Protein 8A06 (pdb70)

Nearest PDB structures (foldseek):
  8a06-assembly1_E  TM=1.007E+00  e=2.668E-28  Flavobacterium phage FLiP
  5ehd-assembly2_F  TM=4.203E-01  e=7.083E-03  Homo sapiens
  6mkb-assembly2_D  TM=3.384E-01  e=1.538E-01  Mus musculus
  5mu8-assembly24_w  TM=3.610E-01  e=6.079E-01  Homo sapiens
  6x82-assembly1_A  TM=3.633E-01  e=8.932E-01  Homo sapiens

Foldseek 3Di:
DPDAPDDAPDPPDDVQDVRVVSNCCVVPVPPQPWHDKDWDKDKAKDDPPGDQKDPDAQKKWWFKKKKWKFFPPDDWDQDKWKKKFWACPVCRVVVDTHIDIDIDGDDPPCRDTDMDIDTGIGGMIGGPDDIPGMMIMMMGGGMMIHD

Structure (mmCIF, N/CA/C/O backbone):
data_8A06
#
_entry.id   8A06
#
_cell.length_a   1.00
_cell.length_b   1.00
_cell.length_c   1.00
_cell.angle_alpha   90.00
_cell.angle_beta   90.00
_cell.angle_gamma   90.00
#
_symmetry.space_group_name_H-M   'P 1'
#
loop_
_atom_site.group_PDB
_atom_site.id
_atom_site.type_symbol
_atom_site.label_atom_id
_atom_site.label_alt_id
_atom_site.label_comp_id
_atom_site.label_asym_id
_atom_site.label_entity_id
_atom_site.label_seq_id
_atom_site.pdbx_PDB_ins_code
_atom_site.Cartn_x
_atom_site.Cartn_y
_atom_site.Cartn_z
_atom_site.occupancy
_atom_site.B_iso_or_equiv
_atom_site.auth_seq_id
_atom_site.auth_comp_id
_atom_site.auth_asym_id
_atom_site.auth_atom_id
_atom_site.pdbx_PDB_model_num
ATOM 1 N N . ASP A 1 1 ? 151.178 124.206 95.663 1.00 39.28 -2 ASP E N 1
ATOM 2 C CA . ASP A 1 1 ? 151.365 123.814 97.054 1.00 39.28 -2 ASP E CA 1
ATOM 3 C C . ASP A 1 1 ? 152.262 122.588 97.160 1.00 39.28 -2 ASP E C 1
ATOM 4 O O . ASP A 1 1 ? 153.464 122.708 97.397 1.00 39.28 -2 ASP E O 1
ATOM 9 N N . PHE A 1 2 ? 151.662 121.409 96.989 1.00 37.63 -1 PHE E N 1
ATOM 10 C CA . PHE A 1 2 ? 152.383 120.135 97.027 1.00 37.63 -1 PHE E CA 1
ATOM 11 C C . PHE A 1 2 ? 153.163 119.971 98.327 1.00 37.63 -1 PHE E C 1
ATOM 12 O O . PHE A 1 2 ? 154.258 119.406 98.352 1.00 37.63 -1 PHE E O 1
ATOM 20 N N . SER A 1 3 ? 152.597 120.474 99.417 1.00 34.95 0 SER E N 1
ATOM 21 C CA . SER A 1 3 ? 153.166 120.281 100.739 1.00 34.95 0 SER E CA 1
ATOM 22 C C . SER A 1 3 ? 152.463 119.105 101.413 1.00 34.95 0 SER E C 1
ATOM 23 O O . SER A 1 3 ? 151.663 118.396 100.797 1.00 34.95 0 SER E O 1
ATOM 26 N N . THR A 1 4 ? 152.754 118.886 102.692 1.00 34.94 1 THR E N 1
ATOM 27 C CA . THR A 1 4 ? 152.074 117.847 103.446 1.00 34.94 1 THR E CA 1
ATOM 28 C C . THR A 1 4 ? 150.626 118.281 103.702 1.00 34.94 1 THR E C 1
ATOM 29 O O . THR A 1 4 ? 150.190 119.358 103.287 1.00 34.94 1 THR E O 1
ATOM 33 N N . ILE A 1 5 ? 149.866 117.425 104.380 1.00 34.59 2 ILE E N 1
ATOM 34 C CA . ILE A 1 5 ? 148.443 117.649 104.635 1.00 34.59 2 ILE E CA 1
ATOM 35 C C . ILE A 1 5 ? 148.194 119.005 105.293 1.00 34.59 2 ILE E C 1
ATOM 36 O O . ILE A 1 5 ? 147.266 119.713 104.875 1.00 34.59 2 ILE E O 1
ATOM 41 N N . PRO A 1 6 ? 148.960 119.422 106.308 1.00 34.99 3 PRO E N 1
ATOM 42 C CA . PRO A 1 6 ? 148.776 120.779 106.835 1.00 34.99 3 PRO E CA 1
ATOM 43 C C . PRO A 1 6 ? 149.046 121.835 105.772 1.00 34.99 3 PRO E C 1
ATOM 44 O O . PRO A 1 6 ? 149.907 121.675 104.906 1.00 34.99 3 PRO E O 1
ATOM 48 N N . ILE A 1 7 ? 148.289 122.927 105.849 1.00 36.26 4 ILE E N 1
ATOM 49 C CA . ILE A 1 7 ? 148.357 124.015 104.883 1.00 36.26 4 ILE E CA 1
ATOM 50 C C . ILE A 1 7 ? 148.769 125.283 105.618 1.00 36.26 4 ILE E C 1
ATOM 51 O O . ILE A 1 7 ? 148.164 125.640 106.635 1.00 36.26 4 ILE E O 1
ATOM 56 N N . ASP A 1 8 ? 149.791 125.958 105.103 1.00 37.21 5 ASP E N 1
ATOM 57 C CA . ASP A 1 8 ? 150.369 127.130 105.742 1.00 37.21 5 ASP E CA 1
ATOM 58 C C . ASP A 1 8 ? 150.051 128.392 104.948 1.00 37.21 5 ASP E C 1
ATOM 59 O O . ASP A 1 8 ? 149.492 128.346 103.850 1.00 37.21 5 ASP E O 1
ATOM 64 N N . TYR A 1 9 ? 150.419 129.530 105.538 1.00 37.91 6 TYR E N 1
ATOM 65 C CA . TYR A 1 9 ? 150.342 130.847 104.905 1.00 37.91 6 TYR E CA 1
ATOM 66 C C . TYR A 1 9 ? 148.926 131.216 104.479 1.00 37.91 6 TYR E C 1
ATOM 67 O O . TYR A 1 9 ? 148.740 132.086 103.623 1.00 37.91 6 TYR E O 1
ATOM 76 N N . VAL A 1 10 ? 147.914 130.573 105.063 1.00 37.73 7 VAL E N 1
ATOM 77 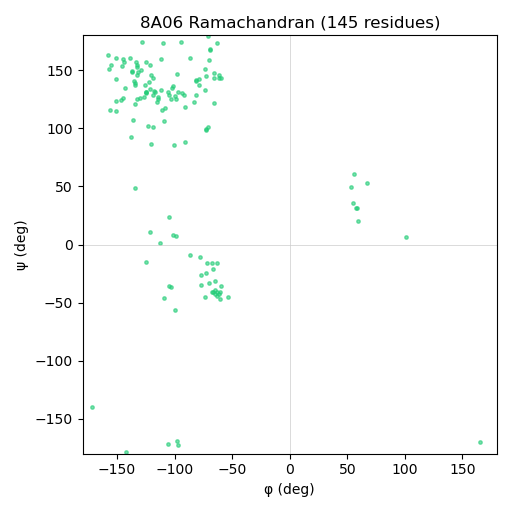C CA . VAL A 1 10 ? 146.540 130.892 104.701 1.00 37.73 7 VAL E CA 1
ATOM 78 C C . VAL A 1 10 ? 146.155 132.246 105.292 1.00 37.73 7 VAL E C 1
ATOM 79 O O . VAL A 1 10 ? 146.674 132.682 106.326 1.00 37.73 7 VAL E O 1
ATOM 83 N N . LYS A 1 11 ? 145.233 132.929 104.610 1.00 41.02 8 LYS E N 1
ATOM 84 C CA . LYS A 1 11 ? 144.760 134.229 105.065 1.00 41.02 8 LYS E CA 1
ATOM 85 C C . LYS A 1 11 ? 144.045 134.164 106.407 1.00 41.02 8 LYS E C 1
ATOM 86 O O . LYS A 1 11 ? 143.852 135.210 107.035 1.00 41.02 8 LYS E O 1
ATOM 92 N N . ALA A 1 12 ? 143.647 132.977 106.858 1.00 39.90 9 ALA E N 1
ATOM 93 C CA . ALA A 1 12 ? 142.994 132.819 108.154 1.00 39.90 9 ALA E CA 1
ATOM 94 C C . ALA A 1 12 ? 144.022 133.044 109.255 1.00 39.90 9 ALA E C 1
ATOM 95 O O . ALA A 1 12 ? 144.823 132.161 109.566 1.00 39.90 9 ALA E O 1
ATOM 97 N N . LYS A 1 13 ? 144.004 134.235 109.849 1.00 42.08 10 LYS E N 1
ATOM 98 C CA . LYS A 1 13 ? 144.920 134.614 110.923 1.00 42.08 10 LYS E CA 1
ATOM 99 C C . LYS A 1 13 ? 144.081 134.958 112.149 1.00 42.08 10 LYS E C 1
ATOM 100 O O . LYS A 1 13 ? 143.743 136.122 112.376 1.00 42.08 10 LYS E O 1
ATOM 106 N N . ASP A 1 14 ? 143.748 133.938 112.943 1.00 40.25 11 ASP E N 1
ATOM 107 C CA . ASP A 1 14 ? 142.971 134.118 114.159 1.00 40.25 11 ASP E CA 1
ATOM 108 C C . ASP A 1 14 ? 143.513 133.152 115.206 1.00 40.25 11 ASP E C 1
ATOM 109 O O . ASP A 1 14 ? 143.753 131.973 114.890 1.00 40.25 11 ASP E O 1
ATOM 114 N N . PRO A 1 15 ? 143.718 133.608 116.444 1.00 37.97 12 PRO E N 1
ATOM 115 C CA . PRO A 1 15 ? 144.360 132.739 117.445 1.00 37.97 12 PRO E CA 1
ATOM 116 C C . PRO A 1 15 ? 143.605 131.450 117.727 1.00 37.97 12 PRO E C 1
ATOM 117 O O . PRO A 1 15 ? 144.235 130.411 117.961 1.00 37.97 12 PRO E O 1
ATOM 121 N N . ASN A 1 16 ? 142.272 131.481 117.714 1.00 36.53 13 ASN E N 1
ATOM 122 C CA . ASN A 1 16 ? 141.509 130.300 118.105 1.00 36.53 13 ASN E CA 1
ATOM 123 C C . ASN A 1 16 ? 141.462 129.233 117.015 1.00 36.53 13 ASN E C 1
ATOM 124 O O . ASN A 1 16 ? 141.311 128.047 117.328 1.00 36.53 13 ASN E O 1
ATOM 129 N N . THR A 1 17 ? 141.592 129.619 115.748 1.00 36.16 14 THR E N 1
ATOM 130 C CA . THR A 1 17 ? 141.456 128.661 114.661 1.00 36.16 14 THR E CA 1
ATOM 131 C C . THR A 1 17 ? 142.633 127.689 114.633 1.00 36.16 14 THR E C 1
ATOM 132 O O . THR A 1 17 ? 143.715 127.958 115.162 1.00 36.16 14 THR E O 1
ATOM 136 N N . ILE A 1 18 ? 142.401 126.534 114.001 1.00 35.42 15 ILE E N 1
ATOM 137 C CA . ILE A 1 18 ? 143.464 125.557 113.800 1.00 35.42 15 ILE E CA 1
ATOM 138 C C . ILE A 1 18 ? 144.526 126.081 112.844 1.00 35.42 15 ILE E C 1
ATOM 139 O O . ILE A 1 18 ? 145.662 125.593 112.852 1.00 35.42 15 ILE E O 1
ATOM 144 N N . ASP A 1 19 ? 144.186 127.074 112.021 1.00 37.12 16 ASP E N 1
ATOM 145 C CA . ASP A 1 19 ? 145.164 127.644 111.102 1.00 37.12 16 A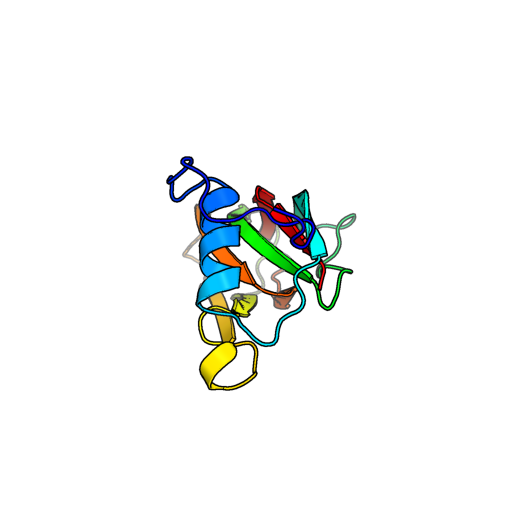SP E CA 1
ATOM 146 C C . ASP A 1 19 ? 146.331 128.267 111.857 1.00 37.12 16 ASP E C 1
ATOM 147 O O . ASP A 1 19 ? 147.494 128.101 111.467 1.00 37.12 16 ASP E O 1
ATOM 152 N N . PHE A 1 20 ? 146.040 128.988 112.942 1.00 34.77 17 PHE E N 1
ATOM 153 C CA . PHE A 1 20 ? 147.104 129.563 113.757 1.00 34.77 17 PHE E CA 1
ATOM 154 C C . PHE A 1 20 ? 147.973 128.473 114.367 1.00 34.77 17 PHE E C 1
ATOM 155 O O . PHE A 1 20 ? 149.202 128.601 114.412 1.00 34.77 17 PHE E O 1
ATOM 163 N N . CYS A 1 21 ? 147.353 127.389 114.834 1.00 33.49 18 CYS E N 1
ATOM 164 C CA . CYS A 1 21 ? 148.118 126.280 115.391 1.00 33.49 18 CYS E CA 1
ATOM 165 C C . CYS A 1 21 ? 149.056 125.681 114.351 1.00 33.49 18 CYS E C 1
ATOM 166 O O . CYS A 1 21 ? 150.237 125.439 114.627 1.00 33.49 18 CYS E O 1
ATOM 169 N N . LEU A 1 22 ? 148.544 125.431 113.146 1.00 33.94 19 LEU E N 1
ATOM 170 C CA . LEU A 1 22 ? 149.382 124.853 112.102 1.00 33.94 19 LEU E CA 1
ATOM 171 C C . LEU A 1 22 ? 150.526 125.788 111.737 1.00 33.94 19 LEU E C 1
ATOM 172 O O . LEU A 1 22 ? 151.676 125.350 111.604 1.00 33.94 19 LEU E O 1
ATOM 177 N N . SER A 1 23 ? 150.234 127.083 111.586 1.00 31.13 20 SER E N 1
ATOM 178 C CA . SER A 1 23 ? 151.282 128.036 111.242 1.00 31.13 20 SER E CA 1
ATOM 179 C C . SER A 1 23 ? 152.321 128.148 112.348 1.00 31.13 20 SER E C 1
ATOM 180 O O . SER A 1 23 ? 153.499 128.397 112.068 1.00 31.13 20 SER E O 1
ATOM 183 N N . TYR A 1 24 ? 151.911 127.970 113.605 1.00 31.27 21 TYR E N 1
ATOM 184 C CA . TYR A 1 24 ? 152.868 128.036 114.703 1.00 31.27 21 TYR E CA 1
ATOM 185 C C . TYR A 1 24 ? 153.758 126.799 114.739 1.00 31.27 21 TYR E C 1
ATOM 186 O O . TYR A 1 24 ? 154.977 126.907 114.916 1.00 31.27 21 TYR E O 1
ATOM 195 N N . LEU A 1 25 ? 153.168 125.609 114.590 1.00 30.49 22 LEU E N 1
ATOM 196 C CA . LEU A 1 25 ? 153.978 124.392 114.628 1.00 30.49 22 LEU E CA 1
ATOM 197 C C . LEU A 1 25 ? 154.9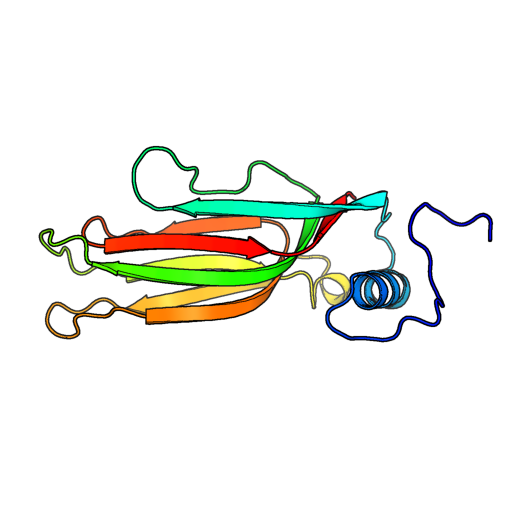28 124.297 113.440 1.00 30.49 22 LEU E C 1
ATOM 198 O O . LEU A 1 25 ? 156.082 123.883 113.603 1.00 30.49 22 LEU E O 1
ATOM 203 N N . GLU A 1 26 ? 154.479 124.666 112.237 1.00 32.01 23 GLU E N 1
ATOM 204 C CA . GLU A 1 26 ? 155.384 124.588 111.093 1.00 32.01 23 GLU E CA 1
ATOM 205 C C . GLU A 1 26 ? 156.526 125.594 111.171 1.00 32.01 23 GLU E C 1
ATOM 206 O O . GLU A 1 26 ? 157.513 125.441 110.443 1.00 32.01 23 GLU E O 1
ATOM 212 N N . LEU A 1 27 ? 156.425 126.609 112.026 1.00 27.61 24 LEU E N 1
ATOM 213 C CA . LEU A 1 27 ? 157.458 127.633 112.123 1.00 27.61 24 LEU E CA 1
ATOM 214 C C . LEU A 1 27 ? 158.370 127.470 113.331 1.00 27.61 24 LEU E C 1
ATOM 215 O O . LEU A 1 27 ? 159.570 127.742 113.229 1.00 27.61 24 LEU E O 1
ATOM 220 N N . TYR A 1 28 ? 157.844 127.035 114.476 1.00 27.48 25 TYR E N 1
ATOM 221 C CA . TYR A 1 28 ? 158.625 126.991 115.707 1.00 27.48 25 TYR E CA 1
ATOM 222 C C . TYR A 1 28 ? 158.717 125.598 116.317 1.00 27.48 25 TYR E C 1
ATOM 223 O O . TYR A 1 28 ? 159.179 125.463 117.455 1.00 27.48 25 TYR E O 1
ATOM 232 N N . HIS A 1 29 ? 158.296 124.562 115.600 1.00 32.59 26 HIS E N 1
ATOM 233 C CA . HIS A 1 29 ? 158.349 123.185 116.084 1.00 32.59 26 HIS E CA 1
ATOM 234 C C . HIS A 1 29 ? 158.904 122.263 115.010 1.00 32.59 26 HIS E C 1
ATOM 235 O O . HIS A 1 29 ? 158.343 121.208 114.708 1.00 32.59 26 HIS E O 1
ATOM 242 N N . THR A 1 30 ? 160.024 122.660 114.411 1.00 33.51 27 THR E N 1
ATOM 243 C CA . THR A 1 30 ? 160.662 121.836 113.400 1.00 33.51 27 THR E CA 1
ATOM 244 C C . THR A 1 30 ? 161.117 120.508 114.005 1.00 33.51 27 THR E C 1
ATOM 245 O O . THR A 1 30 ? 161.052 120.287 115.217 1.00 33.51 27 THR E O 1
ATOM 249 N N . THR A 1 31 ? 161.585 119.616 113.131 1.00 35.09 28 THR E N 1
ATOM 250 C CA . THR A 1 31 ? 161.927 118.238 113.493 1.00 35.09 28 THR E CA 1
ATOM 251 C C . THR A 1 31 ? 160.727 117.504 114.084 1.00 35.09 28 THR E C 1
ATOM 252 O O . THR A 1 31 ? 160.878 116.625 114.935 1.00 35.09 28 THR E O 1
ATOM 256 N N . LYS A 1 32 ? 159.527 117.864 113.635 1.00 34.16 29 LYS E N 1
ATOM 257 C CA . LYS A 1 32 ? 158.292 117.202 114.042 1.00 34.16 29 LYS E CA 1
ATOM 258 C C . LYS A 1 32 ? 157.444 116.985 112.798 1.00 34.16 29 LYS E C 1
ATOM 259 O O . LYS A 1 32 ? 156.874 117.938 112.257 1.00 34.16 29 LYS E O 1
ATOM 265 N N . ALA A 1 33 ? 157.359 115.737 112.348 1.00 31.36 30 ALA E N 1
ATOM 266 C CA . ALA A 1 33 ? 156.600 115.401 111.147 1.00 31.36 30 ALA E CA 1
ATOM 267 C C . ALA A 1 33 ? 155.116 115.506 111.464 1.00 31.36 30 ALA E C 1
ATOM 268 O O . ALA A 1 33 ? 154.525 114.597 112.048 1.00 31.36 30 ALA E O 1
ATOM 270 N N . VAL A 1 34 ? 154.508 116.624 111.081 1.00 29.74 31 VAL E N 1
ATOM 271 C CA . VAL A 1 34 ? 153.096 116.858 111.363 1.00 29.74 31 VAL E CA 1
ATOM 272 C C . VAL A 1 34 ? 152.248 116.177 110.293 1.00 29.74 31 VAL E C 1
ATOM 273 O O . VAL A 1 34 ? 152.418 116.419 109.093 1.00 29.74 31 VAL E O 1
ATOM 277 N N . LYS A 1 35 ? 151.361 115.289 110.727 1.00 28.37 32 LYS E N 1
ATOM 278 C CA . LYS A 1 35 ? 150.430 114.604 109.851 1.00 28.37 32 LYS E CA 1
ATOM 279 C C . LYS A 1 35 ? 149.077 115.310 109.900 1.00 28.37 32 LYS E C 1
ATOM 280 O O . LYS A 1 35 ? 148.946 116.414 110.438 1.00 28.37 32 LYS E O 1
ATOM 286 N N . ALA A 1 36 ? 148.059 114.673 109.326 1.00 27.00 33 ALA E N 1
ATOM 287 C CA . ALA A 1 36 ? 146.733 115.270 109.275 1.00 27.00 33 ALA E CA 1
ATOM 288 C C . ALA A 1 36 ? 146.187 115.505 110.677 1.00 27.00 33 ALA E C 1
ATOM 289 O O . ALA A 1 36 ? 146.410 114.708 111.592 1.00 27.00 33 ALA E O 1
ATOM 291 N N . CYS A 1 37 ? 145.472 116.614 110.842 1.00 25.54 34 CYS E N 1
ATOM 292 C CA . CYS A 1 37 ? 144.853 116.975 112.108 1.00 25.54 34 CYS E CA 1
ATOM 293 C C . CYS A 1 37 ? 143.345 117.061 111.930 1.00 25.54 34 CYS E C 1
ATOM 294 O O . CYS A 1 37 ? 142.858 117.497 110.882 1.00 25.54 34 CYS E O 1
ATOM 297 N N . THR A 1 38 ? 142.609 116.629 112.948 1.00 26.34 35 THR E N 1
ATOM 298 C CA . THR A 1 38 ? 141.158 116.672 112.934 1.00 26.34 35 THR E CA 1
ATOM 299 C C . THR A 1 38 ? 140.643 117.278 114.230 1.00 26.34 35 THR E C 1
ATOM 300 O O . THR A 1 38 ? 141.269 117.123 115.283 1.00 26.34 35 THR E O 1
ATOM 304 N N . PRO A 1 39 ? 139.509 117.975 114.182 1.00 23.96 36 PRO E N 1
ATOM 305 C CA . PRO A 1 39 ? 138.902 118.483 115.422 1.00 23.96 36 PRO E CA 1
ATOM 306 C C . PRO A 1 39 ? 138.443 117.333 116.304 1.00 23.96 36 PRO E C 1
ATOM 307 O O . PRO A 1 39 ? 137.626 116.503 115.898 1.00 23.96 36 PRO E O 1
ATOM 311 N N . PHE A 1 40 ? 138.975 117.289 117.522 1.00 24.94 37 PHE E N 1
ATOM 312 C CA . PHE A 1 40 ? 138.751 116.177 118.430 1.00 24.94 37 PHE E CA 1
ATOM 313 C C . PHE A 1 40 ? 138.200 116.689 119.752 1.00 24.94 37 PHE E C 1
ATOM 314 O O . PHE A 1 40 ? 138.378 117.853 120.115 1.00 24.94 37 PHE E O 1
ATOM 322 N N . SER A 1 41 ? 137.519 115.797 120.466 1.00 25.55 38 SER E N 1
ATOM 323 C CA . SER A 1 41 ? 136.955 116.122 121.767 1.00 25.55 38 SER E CA 1
ATOM 324 C C . SER A 1 41 ? 136.892 114.857 122.608 1.00 25.55 38 SER E C 1
ATOM 325 O O . SER A 1 41 ? 136.608 113.774 122.091 1.00 25.55 38 SER E O 1
ATOM 328 N N . PHE A 1 42 ? 137.162 115.003 123.902 1.00 26.93 39 PHE E N 1
ATOM 329 C CA . PHE A 1 42 ? 137.136 113.876 124.822 1.00 26.93 39 PHE E CA 1
ATOM 330 C C . PHE A 1 42 ? 136.927 114.398 126.234 1.00 26.93 39 PHE E C 1
ATOM 331 O O . PHE A 1 42 ? 137.116 115.586 126.510 1.00 26.93 39 PHE E O 1
ATOM 339 N N . ILE A 1 43 ? 136.534 113.492 127.126 1.00 29.09 40 ILE E N 1
ATOM 340 C CA . ILE A 1 43 ? 136.214 113.831 128.506 1.00 29.09 40 ILE E CA 1
ATOM 341 C C . ILE A 1 43 ? 136.875 112.825 129.440 1.00 29.09 40 ILE E C 1
ATOM 342 O O . ILE A 1 43 ? 136.890 111.619 129.166 1.00 29.09 40 ILE E O 1
ATOM 347 N N . LEU A 1 44 ? 137.457 113.328 130.526 1.00 32.25 41 LEU E N 1
ATOM 348 C CA . LEU A 1 44 ? 137.970 112.503 131.610 1.00 32.25 41 LEU E CA 1
ATOM 349 C C . LEU A 1 44 ? 137.263 112.874 132.904 1.00 32.25 41 LEU E C 1
ATOM 350 O O . LEU A 1 44 ? 136.914 114.036 133.129 1.00 32.25 41 LEU E O 1
ATOM 355 N N . GLY A 1 45 ? 137.058 111.873 133.756 1.00 36.99 42 GLY E N 1
ATOM 356 C CA . GLY A 1 45 ? 136.331 112.075 134.989 1.00 36.99 42 GLY E CA 1
ATOM 357 C C . GLY A 1 45 ? 136.926 111.271 136.122 1.00 36.99 42 GLY E C 1
ATOM 358 O O . GLY A 1 45 ? 137.925 110.568 135.961 1.00 36.99 42 GLY E O 1
ATOM 359 N N . SER A 1 46 ? 136.292 111.389 137.287 1.00 38.88 43 SER E N 1
ATOM 360 C CA . SER A 1 46 ? 136.696 110.671 138.488 1.00 38.88 43 SER E CA 1
ATOM 361 C C . SER A 1 46 ? 135.779 109.502 138.813 1.00 38.88 43 SER E C 1
ATOM 362 O O . SER A 1 46 ? 136.250 108.467 139.292 1.00 38.88 43 SER E O 1
ATOM 365 N N . ASP A 1 47 ? 134.481 109.642 138.561 1.00 37.78 44 ASP E N 1
ATOM 366 C CA . ASP A 1 47 ? 133.542 108.569 138.831 1.00 37.78 44 ASP E CA 1
ATOM 367 C C . ASP A 1 47 ? 133.762 107.410 137.860 1.00 37.78 44 ASP E C 1
ATOM 368 O O . ASP A 1 47 ? 134.474 107.524 136.858 1.00 37.78 44 ASP E O 1
ATOM 373 N N . ALA A 1 48 ? 133.142 106.277 138.176 1.00 37.46 45 ALA E N 1
ATOM 374 C CA . ALA A 1 48 ? 133.270 105.091 137.343 1.00 37.46 45 ALA E CA 1
ATOM 375 C C . ALA A 1 48 ? 132.638 105.318 135.974 1.00 37.46 45 ALA E C 1
ATOM 376 O O . ALA A 1 48 ? 131.656 106.051 135.830 1.00 37.46 45 ALA E O 1
ATOM 378 N N . GLY A 1 49 ? 133.215 104.676 134.964 1.00 37.80 46 GLY E N 1
ATOM 379 C CA . GLY A 1 49 ? 132.756 104.820 133.600 1.00 37.80 46 GLY E CA 1
ATOM 380 C C . GLY A 1 49 ? 133.577 105.747 132.735 1.00 37.80 46 GLY E C 1
ATOM 381 O O . GLY A 1 49 ? 133.178 106.014 131.596 1.00 37.80 46 GLY E O 1
ATOM 382 N N . MET A 1 50 ? 134.704 106.247 133.235 1.00 39.57 47 MET E N 1
ATOM 383 C CA . MET A 1 50 ? 135.574 107.130 132.475 1.00 39.57 47 MET E CA 1
ATOM 384 C C . MET A 1 50 ? 137.019 106.741 132.742 1.00 39.57 47 MET E C 1
ATOM 385 O O . MET A 1 50 ? 137.331 106.071 133.729 1.00 39.57 47 MET E O 1
ATOM 390 N N . GLN A 1 51 ? 137.902 107.166 131.847 1.00 37.70 48 GLN E N 1
ATOM 391 C CA . GLN A 1 51 ? 139.321 106.860 131.949 1.00 37.70 48 GLN E CA 1
ATOM 392 C C . GLN A 1 51 ? 140.064 108.031 132.577 1.00 37.70 48 GLN E C 1
ATOM 393 O O . GLN A 1 51 ? 139.695 109.192 132.379 1.00 37.70 48 GLN E O 1
ATOM 399 N N . ARG A 1 52 ? 141.107 107.718 133.342 1.00 37.69 49 ARG E N 1
ATOM 400 C CA . ARG A 1 52 ? 141.903 108.734 134.015 1.00 37.69 49 ARG E CA 1
ATOM 401 C C . ARG A 1 52 ? 143.027 109.287 133.151 1.00 37.69 49 ARG E C 1
ATOM 402 O O . ARG A 1 52 ? 143.662 110.270 133.547 1.00 37.69 49 ARG E O 1
ATOM 410 N N . ALA A 1 53 ? 143.293 108.688 131.992 1.00 35.44 50 ALA E N 1
ATOM 411 C CA . ALA A 1 53 ? 144.375 109.133 131.128 1.00 35.44 50 ALA E CA 1
ATOM 412 C C . ALA A 1 53 ? 143.984 108.941 129.672 1.00 35.44 50 ALA E C 1
ATOM 413 O O . ALA A 1 53 ? 143.167 108.079 129.338 1.00 35.44 50 ALA E O 1
ATOM 415 N N . THR A 1 54 ? 144.578 109.757 128.806 1.00 32.70 51 THR E N 1
ATOM 416 C CA . THR A 1 54 ? 144.347 109.624 127.375 1.00 32.70 51 THR E CA 1
ATOM 417 C C . THR A 1 54 ? 145.068 108.394 126.840 1.00 32.70 51 THR E C 1
ATOM 418 O O . THR A 1 54 ? 146.246 108.172 127.135 1.00 32.70 51 THR E O 1
ATOM 422 N N . GLU A 1 55 ? 144.354 107.591 126.048 1.00 34.93 52 GLU E N 1
ATOM 423 C CA . GLU A 1 55 ? 144.956 106.389 125.483 1.00 34.93 52 GLU E CA 1
ATOM 424 C C . GLU A 1 55 ? 145.950 106.722 124.378 1.00 34.93 52 GLU E C 1
ATOM 425 O O . GLU A 1 55 ? 146.856 105.929 124.102 1.00 34.93 52 GLU E O 1
ATOM 431 N N . THR A 1 56 ? 145.800 107.880 123.742 1.00 31.71 53 THR E N 1
ATOM 432 C CA . THR A 1 56 ? 146.656 108.236 122.619 1.00 31.71 53 THR E CA 1
ATOM 433 C C . THR A 1 56 ? 148.060 108.589 123.091 1.00 31.71 53 THR E C 1
ATOM 434 O O . THR A 1 56 ? 148.249 109.168 124.164 1.00 31.71 53 THR E O 1
ATOM 438 N N . THR A 1 57 ? 149.050 108.236 122.275 1.00 33.61 54 THR E N 1
ATOM 439 C CA . THR A 1 57 ? 150.439 108.587 122.521 1.00 33.61 54 THR E CA 1
ATOM 440 C C . THR A 1 57 ? 151.053 109.134 121.242 1.00 33.61 54 THR E C 1
ATOM 441 O O . THR A 1 57 ? 150.627 108.794 120.134 1.00 33.61 54 THR E O 1
ATOM 445 N N . GLU A 1 58 ? 152.059 109.991 121.410 1.00 33.24 55 GLU E N 1
ATOM 446 C CA . GLU A 1 58 ? 152.731 110.659 120.297 1.00 33.24 55 GLU E CA 1
ATOM 447 C C . GLU A 1 58 ? 151.703 111.370 119.413 1.00 33.24 55 GLU E C 1
ATOM 448 O O . GLU A 1 58 ? 151.652 111.203 118.193 1.00 33.24 55 GLU E O 1
ATOM 454 N N . SER A 1 59 ? 150.837 112.144 120.063 1.00 30.11 56 SER E N 1
ATOM 455 C CA . SER A 1 59 ? 149.833 112.943 119.375 1.00 30.11 56 SER E CA 1
ATOM 456 C C . SER A 1 59 ? 149.617 114.222 120.167 1.00 30.11 56 SER E C 1
ATOM 457 O O . SER A 1 59 ? 149.297 114.167 121.357 1.00 30.11 56 SER E O 1
ATOM 460 N N . LEU A 1 60 ? 149.783 115.362 119.507 1.00 29.13 57 LEU E N 1
ATOM 461 C CA . LEU A 1 60 ? 149.765 116.653 120.180 1.00 29.13 57 LEU E CA 1
ATOM 462 C C . LEU A 1 60 ? 148.358 117.233 120.171 1.00 29.13 57 LEU E C 1
ATOM 463 O O . LEU A 1 60 ? 147.720 117.318 119.118 1.00 29.13 57 LEU E O 1
ATOM 468 N N . TYR A 1 61 ? 147.881 117.633 121.346 1.00 30.24 58 TYR E N 1
ATOM 469 C CA . TYR A 1 61 ? 146.562 118.227 121.500 1.00 30.24 58 TYR E CA 1
ATOM 470 C C . TYR A 1 61 ? 146.682 119.738 121.631 1.00 30.24 58 TYR E C 1
ATOM 471 O O . TYR A 1 61 ? 147.553 120.242 122.345 1.00 30.24 58 TYR E O 1
ATOM 480 N N . TRP A 1 62 ? 145.802 120.457 120.939 1.00 31.77 59 TRP E N 1
ATOM 481 C CA . TRP A 1 62 ? 145.754 121.914 121.005 1.00 31.77 59 TRP E CA 1
ATOM 482 C C . TRP A 1 62 ? 144.301 122.328 121.151 1.00 31.77 59 TRP E C 1
ATOM 483 O O . TRP A 1 62 ? 143.477 122.008 120.289 1.00 31.77 59 TRP E O 1
ATOM 494 N N . GLY A 1 63 ? 143.985 123.032 122.227 1.00 32.12 60 GLY E N 1
ATOM 495 C CA . GLY A 1 63 ? 142.626 123.479 122.446 1.00 32.12 60 GLY E CA 1
ATOM 496 C C . GLY A 1 63 ? 142.427 123.929 123.879 1.00 32.12 60 GLY E C 1
ATOM 497 O O . GLY A 1 63 ? 143.377 124.071 124.647 1.00 32.12 60 GLY E O 1
ATOM 498 N N . LYS A 1 64 ? 141.160 124.146 124.215 1.00 34.86 61 LYS E N 1
ATOM 499 C CA . LYS A 1 64 ? 140.764 124.624 125.532 1.00 34.86 61 LYS E CA 1
ATOM 500 C C . LYS A 1 64 ? 140.295 123.455 126.388 1.00 34.86 61 LYS E C 1
ATOM 501 O O . LYS A 1 64 ? 139.401 122.704 125.985 1.00 34.86 61 LYS E O 1
ATOM 507 N N . VAL A 1 65 ? 140.899 123.308 127.564 1.00 36.20 62 VAL E N 1
ATOM 508 C CA . VAL A 1 65 ? 140.516 122.285 128.530 1.00 36.20 62 VAL E CA 1
ATOM 509 C C . VAL A 1 65 ? 139.688 122.941 129.626 1.00 36.20 62 VAL E C 1
ATOM 510 O O . VAL A 1 65 ? 140.034 124.024 130.115 1.00 36.20 62 VAL E O 1
ATOM 514 N N . ILE A 1 66 ? 138.582 122.303 129.993 1.00 37.06 63 ILE E N 1
ATOM 515 C CA . ILE A 1 66 ? 137.627 122.860 130.942 1.00 37.06 63 ILE E CA 1
ATOM 516 C C . ILE A 1 66 ? 137.727 122.057 132.231 1.00 37.06 63 ILE E C 1
ATOM 517 O O . ILE A 1 66 ? 137.262 120.914 132.298 1.00 37.06 63 ILE E O 1
ATOM 522 N N . LEU A 1 67 ? 138.327 122.653 133.257 1.00 38.26 64 LEU E N 1
ATOM 523 C CA . LEU A 1 67 ? 138.397 122.034 134.571 1.00 38.26 64 LEU E CA 1
ATOM 524 C C . LEU A 1 67 ? 137.066 122.199 135.289 1.00 38.26 64 LEU E C 1
ATOM 525 O O . LEU A 1 67 ? 136.410 123.238 135.173 1.00 38.26 64 LEU E O 1
ATOM 530 N N . ASP A 1 68 ? 136.668 121.166 136.025 1.00 38.84 65 ASP E N 1
ATOM 531 C CA . ASP A 1 68 ? 135.395 121.168 136.732 1.00 38.84 65 ASP E CA 1
ATOM 532 C C . ASP A 1 68 ? 135.497 120.303 137.977 1.00 38.84 65 ASP E C 1
ATOM 533 O O . ASP A 1 68 ? 135.841 119.121 137.886 1.00 38.84 65 ASP E O 1
ATOM 538 N N . ILE A 1 69 ? 135.202 120.893 139.134 1.00 39.97 66 ILE E N 1
ATOM 539 C CA . ILE A 1 69 ? 135.185 120.182 140.407 1.00 39.97 66 ILE E CA 1
ATOM 540 C C . ILE A 1 69 ? 133.874 120.499 141.110 1.00 39.97 66 ILE E C 1
ATOM 541 O O . ILE A 1 69 ? 133.535 121.672 141.300 1.00 39.97 66 ILE E O 1
ATOM 546 N N . ASN A 1 70 ? 133.140 119.460 141.497 1.00 42.89 67 ASN E N 1
ATOM 547 C CA . ASN A 1 70 ? 131.887 119.622 142.217 1.00 42.89 67 ASN E CA 1
ATOM 548 C C . ASN A 1 70 ? 131.819 118.618 143.355 1.00 42.89 67 ASN E C 1
ATOM 549 O O . ASN A 1 70 ? 132.377 117.519 143.253 1.00 42.89 67 ASN E O 1
ATOM 554 N N . PRO A 1 71 ? 131.145 118.965 144.449 1.00 43.06 68 PRO E N 1
ATOM 555 C CA . PRO A 1 71 ? 131.031 118.031 145.573 1.00 43.06 68 PRO E CA 1
ATOM 556 C C . PRO A 1 71 ? 129.939 117.000 145.346 1.00 43.06 68 PRO E C 1
ATOM 557 O O . PRO A 1 71 ? 128.868 117.301 144.814 1.00 43.06 68 PRO E O 1
ATOM 561 N N . ASN A 1 72 ? 130.222 115.768 145.763 1.00 45.28 69 ASN E N 1
ATOM 562 C CA . ASN A 1 72 ? 129.290 114.660 145.626 1.00 45.28 69 ASN E CA 1
ATOM 563 C C . ASN A 1 72 ? 128.564 114.341 146.926 1.00 45.28 69 ASN E C 1
ATOM 564 O O . ASN A 1 72 ? 127.861 113.329 146.996 1.00 45.28 69 ASN E O 1
ATOM 569 N N . LEU A 1 73 ? 128.718 115.181 147.950 1.00 49.26 70 LEU E N 1
ATOM 570 C CA . LEU A 1 73 ? 128.124 114.957 149.268 1.00 49.26 70 LEU E CA 1
ATOM 571 C C . LEU A 1 73 ? 128.556 113.603 149.834 1.00 49.26 70 LEU E C 1
ATOM 572 O O . LEU A 1 73 ? 127.744 112.717 150.106 1.00 49.26 70 LEU E O 1
ATOM 577 N N . SER A 1 74 ? 129.862 113.461 149.998 1.00 49.32 71 SER E N 1
ATOM 578 C CA . SER A 1 74 ? 130.495 112.265 150.528 1.00 49.32 71 SER E CA 1
ATOM 579 C C . SER A 1 74 ? 131.513 112.668 151.580 1.00 49.32 71 SER E C 1
ATOM 580 O O . SER A 1 74 ? 131.990 113.808 151.589 1.00 49.32 71 SER E O 1
ATOM 583 N N . PRO A 1 75 ? 131.854 111.761 152.497 1.00 50.13 72 PRO E N 1
ATOM 584 C CA . PRO A 1 75 ? 132.842 112.098 153.529 1.00 50.13 72 PRO E CA 1
ATOM 585 C C . PRO A 1 75 ? 134.181 112.492 152.922 1.00 50.13 72 PRO E C 1
ATOM 586 O O . PRO A 1 75 ? 134.619 111.933 151.915 1.00 50.13 72 PRO E O 1
ATOM 590 N N . LEU A 1 76 ? 134.828 113.468 153.551 1.00 49.23 73 LEU E N 1
ATOM 591 C CA . LEU A 1 76 ? 136.107 113.984 153.090 1.00 49.23 73 LEU E CA 1
ATOM 592 C C . LEU A 1 76 ? 137.260 113.161 153.655 1.00 49.23 73 LEU E C 1
ATOM 593 O O . LEU A 1 76 ? 137.119 112.440 154.646 1.00 49.23 73 LEU E O 1
ATOM 598 N N . VAL A 1 77 ? 138.416 113.281 153.005 1.00 47.13 74 VAL E N 1
ATOM 599 C CA . VAL A 1 77 ? 139.617 112.558 153.409 1.00 47.13 74 VAL E CA 1
ATOM 600 C C . VAL A 1 77 ? 140.798 113.490 153.652 1.00 47.13 74 VAL E C 1
ATOM 601 O O . VAL A 1 77 ? 141.760 113.087 154.326 1.00 47.13 74 VAL E O 1
ATOM 605 N N . ASN A 1 78 ? 140.724 114.742 153.188 1.00 46.95 75 ASN E N 1
ATOM 606 C CA . ASN A 1 78 ? 141.796 115.737 153.314 1.00 46.95 75 ASN E CA 1
ATOM 607 C C . ASN A 1 78 ? 143.021 115.342 152.485 1.00 46.95 75 ASN E C 1
ATOM 608 O O . ASN A 1 78 ? 144.144 115.267 152.985 1.00 46.95 75 ASN E O 1
ATOM 613 N N . THR A 1 79 ? 142.786 115.079 151.205 1.00 45.43 76 THR E N 1
ATOM 614 C CA . THR A 1 79 ? 143.823 114.928 150.199 1.00 45.43 76 THR E CA 1
ATOM 615 C C . THR A 1 79 ? 143.836 116.174 149.320 1.00 45.43 76 THR E C 1
ATOM 616 O O . THR A 1 79 ? 143.167 117.172 149.610 1.00 45.43 76 THR E O 1
ATOM 620 N N . THR A 1 80 ? 144.610 116.124 148.242 1.00 40.80 77 THR E N 1
ATOM 621 C CA . THR A 1 80 ? 144.651 117.208 147.275 1.00 40.80 77 THR E CA 1
ATOM 622 C C . THR A 1 80 ? 144.451 116.651 145.874 1.00 40.80 77 THR E C 1
ATOM 623 O O . THR A 1 80 ? 144.799 115.503 145.587 1.00 40.80 77 THR E O 1
ATOM 627 N N . ILE A 1 81 ? 143.867 117.473 145.009 1.00 37.82 78 ILE E N 1
ATOM 628 C CA . ILE A 1 81 ? 143.650 117.110 143.615 1.00 37.82 78 ILE E CA 1
ATOM 629 C C . ILE A 1 81 ? 144.818 117.621 142.782 1.00 37.82 78 ILE E C 1
ATOM 630 O O . ILE A 1 81 ? 145.238 118.776 142.917 1.00 37.82 78 ILE E O 1
ATOM 635 N N . VAL A 1 82 ? 145.378 116.743 141.955 1.00 37.41 79 VAL E N 1
ATOM 636 C CA . VAL A 1 82 ? 146.489 117.085 141.077 1.00 37.41 79 VAL E CA 1
ATOM 637 C C . VAL A 1 82 ? 146.171 116.561 139.687 1.00 37.41 79 VAL E C 1
ATOM 638 O O . VAL A 1 82 ? 145.883 115.370 139.520 1.00 37.41 79 VAL E O 1
ATOM 642 N N . LEU A 1 83 ? 146.217 117.445 138.698 1.00 35.83 80 LEU E N 1
ATOM 643 C CA . LEU A 1 83 ? 146.036 117.088 137.295 1.00 35.83 80 LEU E CA 1
ATOM 644 C C . LEU A 1 83 ? 147.329 117.450 136.574 1.00 35.83 80 LEU E C 1
ATOM 645 O O . LEU A 1 83 ? 147.577 118.623 136.281 1.00 35.83 80 LEU E O 1
ATOM 650 N N . GLU A 1 84 ? 148.167 116.451 136.310 1.00 38.17 81 GLU E N 1
ATOM 651 C CA . GLU A 1 84 ? 149.422 116.714 135.623 1.00 38.17 81 GLU E CA 1
ATOM 652 C C . GLU A 1 84 ? 149.171 116.814 134.124 1.00 38.17 81 GLU E C 1
ATOM 653 O O . GLU A 1 84 ? 148.528 115.944 133.528 1.00 38.17 81 GLU E O 1
ATOM 659 N N . ILE A 1 85 ? 149.656 117.895 133.524 1.00 37.75 82 ILE E N 1
ATOM 660 C CA . ILE A 1 85 ? 149.468 118.169 132.107 1.00 37.75 82 ILE E CA 1
ATOM 661 C C . ILE A 1 85 ? 150.837 118.367 131.480 1.00 37.75 82 ILE E C 1
ATOM 662 O O . ILE A 1 85 ? 151.651 119.142 131.994 1.00 37.75 82 ILE E O 1
ATOM 667 N N . GLU A 1 86 ? 151.091 117.672 130.377 1.00 35.78 83 GLU E N 1
ATOM 668 C CA . GLU A 1 86 ? 152.327 117.892 129.649 1.00 35.78 83 GLU E CA 1
ATOM 669 C C . GLU A 1 86 ? 152.302 119.266 128.983 1.00 35.78 83 GLU E C 1
ATOM 670 O O . GLU A 1 86 ? 151.272 119.942 128.921 1.00 35.78 83 GLU E O 1
ATOM 676 N N . SER A 1 87 ? 153.462 119.691 128.495 1.00 34.62 84 SER E N 1
ATOM 677 C CA . SER A 1 87 ? 153.570 120.991 127.844 1.00 34.62 84 SER E CA 1
ATOM 678 C C . SER A 1 87 ? 154.672 120.924 126.803 1.00 34.62 84 SER E C 1
ATOM 679 O O . SER A 1 87 ? 155.842 120.739 127.148 1.00 34.62 84 SER E O 1
ATOM 682 N N . MET A 1 88 ? 154.296 121.071 125.536 1.00 34.64 85 MET E N 1
ATOM 683 C CA . MET A 1 88 ? 155.245 121.072 124.434 1.00 34.64 85 MET E CA 1
ATOM 684 C C . MET A 1 88 ? 155.606 122.476 123.977 1.00 34.64 85 MET E C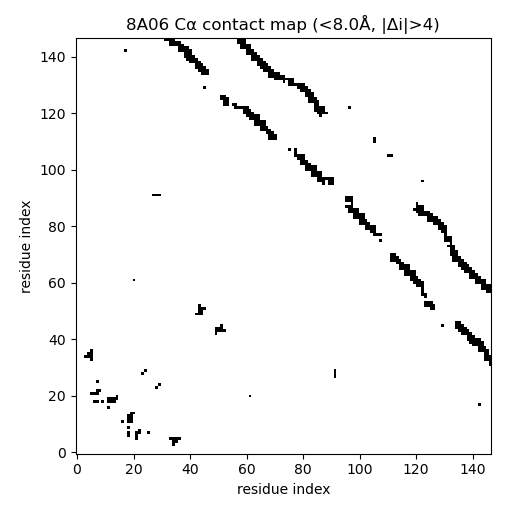 1
ATOM 685 O O . MET A 1 88 ? 156.301 122.625 122.968 1.00 34.64 85 MET E O 1
ATOM 690 N N . LEU A 1 89 ? 155.156 123.507 124.696 1.00 33.20 86 LEU E N 1
ATOM 691 C CA . LEU A 1 89 ? 155.461 124.877 124.296 1.00 33.20 86 LEU E CA 1
ATOM 692 C C . LEU A 1 89 ? 156.964 125.119 124.283 1.00 33.20 86 LEU E C 1
ATOM 693 O O . LEU A 1 89 ? 157.488 125.777 123.378 1.00 33.20 86 LEU E O 1
ATOM 698 N N . SER A 1 90 ? 157.673 124.589 125.279 1.00 36.87 87 SER E N 1
ATOM 699 C CA . SER A 1 90 ? 159.124 124.680 125.356 1.00 36.87 87 SER E CA 1
ATOM 700 C C . SER A 1 90 ? 159.799 123.363 124.990 1.00 36.87 87 SER E C 1
ATOM 701 O O . SER A 1 90 ? 160.935 123.114 125.404 1.00 36.87 87 SER E O 1
ATOM 704 N N . SER A 1 91 ? 159.116 122.512 124.220 1.00 37.84 88 SER E N 1
ATOM 705 C CA . SER A 1 91 ? 159.660 121.197 123.900 1.00 37.84 88 SER E CA 1
ATOM 706 C C . SER A 1 91 ? 160.846 121.281 122.950 1.00 37.84 88 SER E C 1
ATOM 707 O O . SER A 1 91 ? 161.758 120.453 123.031 1.00 37.84 88 SER E O 1
ATOM 710 N N . ASN A 1 92 ? 160.848 122.255 122.039 1.00 39.18 89 ASN E N 1
ATOM 711 C CA . ASN A 1 92 ? 161.908 122.321 121.037 1.00 39.18 89 ASN E CA 1
ATOM 712 C C . ASN A 1 92 ? 163.265 122.594 121.676 1.00 39.18 89 ASN E C 1
ATOM 713 O O . ASN A 1 92 ? 164.280 122.023 121.260 1.00 39.18 89 ASN E O 1
ATOM 718 N N . SER A 1 93 ? 163.303 123.464 122.687 1.00 41.41 90 SER E N 1
ATOM 719 C CA . SER A 1 93 ? 164.579 123.856 123.277 1.00 41.41 90 SER E CA 1
ATOM 720 C C . SER A 1 93 ? 165.246 122.699 124.012 1.00 41.41 90 SER E C 1
ATOM 721 O O . SER A 1 93 ? 166.466 122.519 123.914 1.00 41.41 90 SER E O 1
ATOM 724 N N . ILE A 1 94 ? 164.472 121.903 124.751 1.00 40.14 91 ILE E N 1
ATOM 725 C CA . ILE A 1 94 ? 165.029 120.876 125.626 1.00 40.14 91 ILE E CA 1
ATOM 726 C C . ILE A 1 94 ? 164.701 119.466 125.166 1.00 40.14 91 ILE E C 1
ATOM 727 O O . ILE A 1 94 ? 165.089 118.504 125.846 1.00 40.14 91 ILE E O 1
ATOM 732 N N . ASN A 1 95 ? 163.997 119.307 124.044 1.00 40.61 92 ASN E N 1
ATOM 733 C CA . ASN A 1 95 ? 163.656 117.991 123.496 1.00 40.61 92 ASN E CA 1
ATOM 734 C C . ASN A 1 95 ? 162.881 117.138 124.498 1.00 40.61 92 ASN E C 1
ATOM 735 O O . ASN A 1 95 ? 162.988 115.910 124.499 1.00 40.61 92 ASN E O 1
ATOM 740 N N . ARG A 1 96 ? 162.091 117.782 125.354 1.00 41.49 93 ARG E N 1
ATOM 741 C CA . ARG A 1 96 ? 161.312 117.091 126.370 1.00 41.49 93 ARG E CA 1
ATOM 742 C C . ARG A 1 96 ? 159.989 117.815 126.567 1.00 41.49 93 ARG E C 1
ATOM 743 O O . ARG A 1 96 ? 159.843 118.990 126.224 1.00 41.49 93 ARG E O 1
ATOM 751 N N . SER A 1 97 ? 159.023 117.099 127.133 1.00 38.66 94 SER E N 1
ATOM 752 C CA . SER A 1 97 ? 157.707 117.658 127.410 1.00 38.66 94 SER E CA 1
ATOM 753 C C . SER A 1 97 ? 157.701 118.252 128.813 1.00 38.66 94 SER E C 1
ATOM 754 O O . SER A 1 97 ? 157.908 117.535 129.798 1.00 38.66 94 SER E O 1
ATOM 757 N N . GLU A 1 98 ? 157.469 119.559 128.900 1.00 37.75 95 GLU E N 1
ATOM 758 C CA . GLU A 1 98 ? 157.379 120.223 130.192 1.00 37.75 95 GLU E CA 1
ATOM 759 C C . GLU A 1 98 ? 156.164 119.722 130.961 1.00 37.75 95 GLU E C 1
ATOM 760 O O . GLU A 1 98 ? 155.107 119.461 130.381 1.00 37.75 95 GLU E O 1
ATOM 766 N N . ASN A 1 99 ? 156.317 119.590 132.275 1.00 34.98 96 ASN E N 1
ATOM 767 C CA . ASN A 1 99 ? 155.261 119.086 133.143 1.00 34.98 96 ASN E CA 1
ATOM 768 C C . ASN A 1 99 ? 154.622 120.248 133.892 1.00 34.98 96 ASN E C 1
ATOM 769 O O . ASN A 1 99 ? 155.318 121.011 134.570 1.00 34.98 96 ASN E O 1
ATOM 774 N N . LYS A 1 100 ? 153.304 120.377 133.772 1.00 33.36 97 LYS E N 1
ATOM 775 C CA . LYS A 1 100 ? 152.542 121.399 134.475 1.00 33.36 97 LYS E CA 1
ATOM 776 C C . LYS A 1 100 ? 151.421 120.741 135.266 1.00 33.36 97 LYS E C 1
ATOM 777 O O . LYS A 1 100 ? 150.744 119.838 134.767 1.00 33.36 97 LYS E O 1
ATOM 783 N N . ARG A 1 101 ? 151.225 121.202 136.499 1.00 32.83 98 ARG E N 1
ATOM 784 C CA . ARG A 1 101 ? 150.244 120.628 137.409 1.00 32.83 98 ARG E CA 1
ATOM 785 C C . ARG A 1 101 ? 149.294 121.715 137.888 1.00 32.83 98 ARG E C 1
ATOM 786 O O . ARG A 1 101 ? 149.735 122.785 138.319 1.00 32.83 98 ARG E O 1
ATOM 794 N N . ILE A 1 102 ? 147.996 121.438 137.814 1.00 33.94 99 ILE E N 1
ATOM 795 C CA . ILE A 1 102 ? 146.962 122.325 138.332 1.00 33.94 99 ILE E CA 1
ATOM 796 C C . ILE A 1 102 ? 146.389 121.678 139.583 1.00 33.94 99 ILE E C 1
ATOM 797 O O . ILE A 1 102 ? 145.806 120.589 139.515 1.00 33.94 99 ILE E O 1
ATOM 802 N N . THR A 1 103 ? 146.549 122.346 140.724 1.00 36.24 100 THR E N 1
ATOM 803 C CA . THR A 1 103 ? 146.20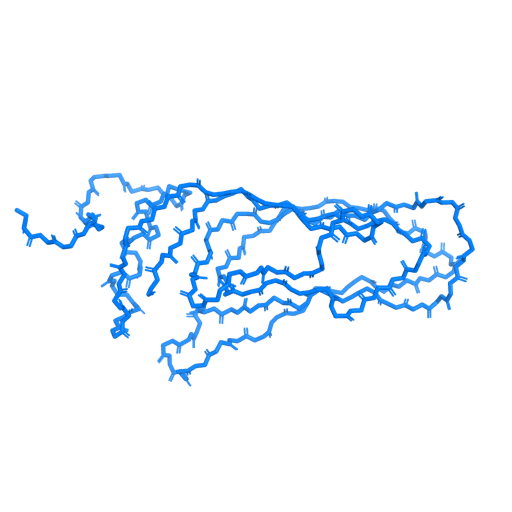5 121.773 142.018 1.00 36.24 100 THR E CA 1
ATOM 804 C C . THR A 1 103 ? 145.276 122.708 142.776 1.00 36.24 100 THR E C 1
ATOM 805 O O . THR A 1 103 ? 145.581 123.893 142.943 1.00 36.24 100 THR E O 1
ATOM 809 N N . ARG A 1 104 ? 144.148 122.172 143.229 1.00 36.93 101 ARG E N 1
ATOM 810 C CA . ARG A 1 104 ? 143.261 122.845 144.168 1.00 36.93 101 ARG E CA 1
ATOM 811 C C . ARG A 1 104 ? 143.330 122.094 145.491 1.00 36.93 101 ARG E C 1
ATOM 812 O O . ARG A 1 104 ? 142.935 120.926 145.563 1.00 36.93 101 ARG E O 1
ATOM 820 N N . TYR A 1 105 ? 143.825 122.755 146.532 1.00 39.83 102 TYR E N 1
ATOM 821 C CA . TYR A 1 105 ? 144.015 122.098 147.817 1.00 39.83 102 TYR E CA 1
ATOM 822 C C . TYR A 1 105 ? 142.675 122.003 148.533 1.00 39.83 102 TYR E C 1
ATOM 823 O O . TYR A 1 105 ? 141.895 122.959 148.545 1.00 39.83 102 TYR E O 1
ATOM 832 N N . ILE A 1 106 ? 142.412 120.843 149.129 1.00 41.70 103 ILE E N 1
ATOM 833 C CA . ILE A 1 106 ? 141.128 120.549 149.754 1.00 41.70 103 ILE E CA 1
ATOM 834 C C . ILE A 1 106 ? 141.244 120.751 151.258 1.00 41.70 103 ILE E C 1
ATOM 835 O O . ILE A 1 106 ? 142.145 120.198 151.902 1.00 41.70 103 ILE E O 1
ATOM 840 N N . GLU A 1 107 ? 140.333 121.541 151.817 1.00 43.60 104 GLU E N 1
ATOM 841 C CA . GLU A 1 107 ? 140.195 121.715 153.254 1.00 43.60 104 GLU E CA 1
ATO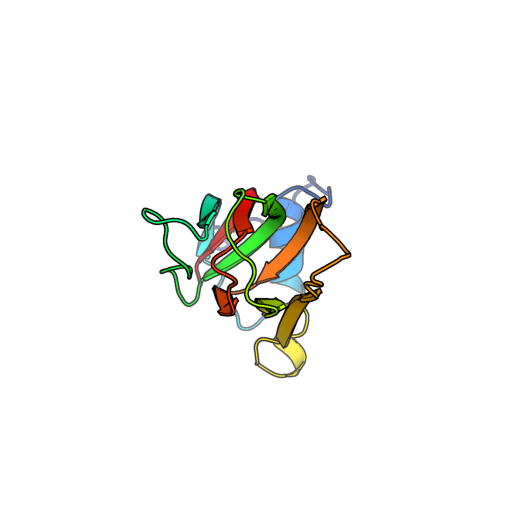M 842 C C . GLU A 1 107 ? 138.887 121.097 153.730 1.00 43.60 104 GLU E C 1
ATOM 843 O O . GLU A 1 107 ? 137.955 120.879 152.951 1.00 43.60 104 GLU E O 1
ATOM 849 N N . LYS A 1 108 ? 138.828 120.815 155.031 1.00 46.30 105 LYS E N 1
ATOM 850 C CA . LYS A 1 108 ? 137.577 120.393 155.643 1.00 46.30 105 LYS E CA 1
ATOM 851 C C . LYS A 1 108 ? 136.627 121.556 155.890 1.00 46.30 105 LYS E C 1
ATOM 852 O O . LYS A 1 108 ? 135.458 121.322 156.215 1.00 46.30 105 LYS E O 1
ATOM 858 N N . GLU A 1 109 ? 137.098 122.794 155.747 1.00 46.33 106 GLU E N 1
ATOM 859 C CA . GLU A 1 109 ? 136.264 123.981 155.879 1.00 46.33 106 GLU E CA 1
ATOM 860 C C . GLU A 1 109 ? 136.027 124.673 154.544 1.00 46.33 106 GLU E C 1
ATOM 861 O O . GLU A 1 109 ? 134.893 125.039 154.226 1.00 46.33 106 GLU E O 1
ATOM 867 N N . ASN A 1 110 ? 137.081 124.858 153.753 1.00 44.83 107 ASN E N 1
ATOM 868 C CA . ASN A 1 110 ? 136.963 125.468 152.431 1.00 44.83 107 ASN E CA 1
ATOM 869 C C . ASN A 1 110 ? 136.294 124.457 151.510 1.00 44.83 107 ASN E C 1
ATOM 870 O O . ASN A 1 110 ? 136.944 123.553 150.981 1.00 44.83 107 ASN E O 1
ATOM 875 N N . PHE A 1 111 ? 134.988 124.611 151.316 1.00 42.07 108 PHE E N 1
ATOM 876 C CA . PHE A 1 111 ? 134.189 123.661 150.546 1.00 42.07 108 PHE E CA 1
ATOM 877 C C . PHE A 1 111 ? 134.186 124.146 149.102 1.00 42.07 108 PHE E C 1
ATOM 878 O O . PHE A 1 111 ? 133.295 124.890 148.685 1.00 42.07 108 PHE E O 1
ATOM 886 N N . VAL A 1 112 ? 135.186 123.722 148.335 1.00 40.93 109 VAL E N 1
ATOM 887 C CA . VAL A 1 112 ? 135.502 124.329 147.047 1.00 40.93 109 VAL E CA 1
ATOM 888 C C . VAL A 1 112 ? 134.581 123.784 145.967 1.00 40.93 109 VAL E C 1
ATOM 889 O O . VAL A 1 112 ? 134.236 122.596 145.954 1.00 40.93 109 VAL E O 1
ATOM 893 N N . ASN A 1 113 ? 134.157 124.673 145.070 1.00 41.90 110 ASN E N 1
ATOM 894 C CA . ASN A 1 113 ? 133.457 124.276 143.850 1.00 41.90 110 ASN E CA 1
ATOM 895 C C . ASN A 1 113 ? 133.620 125.361 142.787 1.00 41.90 110 ASN E C 1
ATOM 896 O O . ASN A 1 113 ? 133.216 126.508 142.987 1.00 41.90 110 ASN E O 1
ATOM 901 N N . GLU A 1 114 ? 134.300 125.016 141.695 1.00 40.21 111 GLU E N 1
ATOM 902 C CA . GLU A 1 114 ? 134.574 125.974 140.633 1.00 40.21 111 GLU E CA 1
ATOM 903 C C . GLU A 1 114 ? 134.789 125.240 139.319 1.00 40.21 111 GLU E C 1
ATOM 904 O O . GLU A 1 114 ? 135.190 124.074 139.289 1.00 40.21 111 GLU E O 1
ATOM 910 N N . SER A 1 115 ? 134.516 125.950 138.227 1.00 42.13 112 SER E N 1
ATOM 911 C CA . SER A 1 115 ? 134.793 125.484 136.877 1.00 42.13 112 SER E CA 1
ATOM 912 C C . SER A 1 115 ? 135.431 126.619 136.090 1.00 42.13 112 SER E C 1
ATOM 913 O O . SER A 1 115 ? 135.040 127.781 136.238 1.00 42.13 112 SER E O 1
ATOM 916 N N . SER A 1 116 ? 136.415 126.284 135.258 1.00 43.24 113 SER E N 1
ATOM 917 C CA . SER A 1 116 ? 137.148 127.302 134.520 1.00 43.24 113 SER E CA 1
ATOM 918 C C . SER A 1 116 ? 137.656 126.719 133.211 1.00 43.24 113 SER E C 1
ATOM 919 O O . SER A 1 116 ? 137.761 125.500 133.049 1.00 43.24 113 SER E O 1
ATOM 922 N N . GLU A 1 117 ? 137.973 127.612 132.278 1.00 43.08 114 GLU E N 1
ATOM 923 C CA . GLU A 1 117 ? 138.499 127.251 130.968 1.00 43.08 114 GLU E CA 1
ATOM 924 C C . GLU A 1 117 ? 139.950 127.700 130.867 1.00 43.08 114 GLU E C 1
ATOM 925 O O . GLU A 1 117 ? 140.278 128.835 131.225 1.00 43.08 114 GLU E O 1
ATOM 931 N N . ARG A 1 118 ? 140.812 126.809 130.383 1.00 40.16 115 ARG E N 1
ATOM 932 C CA . ARG A 1 118 ? 142.226 127.100 130.209 1.00 40.16 115 ARG E CA 1
ATOM 933 C C . ARG A 1 118 ? 142.673 126.650 128.827 1.00 40.16 115 ARG E C 1
ATOM 934 O O . ARG A 1 118 ? 142.077 125.752 128.227 1.00 40.16 115 ARG E O 1
ATOM 942 N N . PHE A 1 119 ? 143.731 127.280 128.327 1.00 34.92 116 PHE E N 1
ATOM 943 C CA . PHE A 1 119 ? 144.317 126.925 127.042 1.00 34.92 116 PHE E CA 1
ATOM 944 C C . PHE A 1 119 ? 145.611 126.158 127.273 1.00 34.92 116 PHE E C 1
ATOM 945 O O . PHE A 1 119 ? 146.479 126.610 128.027 1.00 34.92 116 PHE E O 1
ATOM 953 N N . GLU A 1 120 ? 145.737 125.002 126.626 1.00 34.75 117 GLU E N 1
ATOM 954 C CA . GLU A 1 120 ? 146.912 124.160 126.788 1.00 34.75 117 GLU E CA 1
ATOM 955 C C . GLU A 1 120 ? 147.259 123.493 125.466 1.00 34.75 117 GLU E C 1
ATOM 956 O O . GLU A 1 120 ? 146.417 123.340 124.578 1.00 34.75 117 GLU E O 1
ATOM 962 N N . PHE A 1 121 ? 148.527 123.096 125.351 1.00 31.02 118 PHE E N 1
ATOM 963 C CA . PHE A 1 121 ? 149.065 122.419 124.168 1.00 31.02 118 PHE E CA 1
ATOM 964 C C . PHE A 1 121 ? 149.959 121.300 124.700 1.00 31.02 118 PHE E C 1
ATOM 965 O O . PHE A 1 121 ? 151.144 121.513 124.971 1.00 31.02 118 PHE E O 1
ATOM 973 N N . PHE A 1 122 ? 149.382 120.110 124.852 1.00 30.15 119 PHE E N 1
ATOM 974 C CA . PHE A 1 122 ? 149.973 119.042 125.646 1.00 30.15 119 PHE E CA 1
ATOM 975 C C . PHE A 1 122 ? 150.042 117.752 124.839 1.00 30.15 119 PHE E C 1
ATOM 976 O O . PHE A 1 122 ? 149.531 117.660 123.720 1.00 30.15 119 PHE E O 1
ATOM 984 N N . LYS A 1 123 ? 150.679 116.744 125.435 1.00 29.57 120 LYS E N 1
ATOM 985 C CA . LYS A 1 123 ? 150.765 115.405 124.862 1.00 29.57 120 LYS E CA 1
ATOM 986 C C . LYS A 1 123 ? 149.745 114.457 125.480 1.00 29.57 120 LYS E C 1
ATOM 987 O O . LYS A 1 123 ? 148.938 113.856 124.767 1.00 29.57 120 LYS E O 1
ATOM 993 N N . SER A 1 124 ? 149.771 114.308 126.802 1.00 31.14 121 SER E N 1
ATOM 994 C CA . SER A 1 124 ? 148.873 113.400 127.495 1.00 31.14 121 SER E CA 1
ATOM 995 C C . SER A 1 124 ? 148.327 114.074 128.743 1.00 31.14 121 SER E C 1
ATOM 996 O O . SER A 1 124 ? 148.999 114.898 129.368 1.00 31.14 121 SER E O 1
ATOM 999 N N . MET A 1 125 ? 147.101 113.708 129.103 1.00 33.41 122 MET E N 1
ATOM 1000 C CA . MET A 1 125 ? 146.427 114.232 130.282 1.00 33.41 122 MET E CA 1
ATOM 1001 C C . MET A 1 125 ? 146.215 113.099 131.274 1.00 33.41 122 MET E C 1
ATOM 1002 O O . MET A 1 125 ? 145.622 112.073 130.929 1.00 33.41 122 MET E O 1
ATOM 1007 N N . GLU A 1 126 ? 146.695 113.286 132.500 1.00 37.12 123 GLU E N 1
ATOM 1008 C CA . GLU A 1 126 ? 146.646 112.251 133.522 1.00 37.12 123 GLU E CA 1
ATOM 1009 C C . GLU A 1 126 ? 146.175 112.845 134.841 1.00 37.12 123 GLU E C 1
ATOM 1010 O O . GLU A 1 126 ? 146.580 113.950 135.214 1.00 37.12 123 GLU E O 1
ATOM 1016 N N . LEU A 1 127 ? 145.314 112.106 135.542 1.00 36.94 124 LEU E N 1
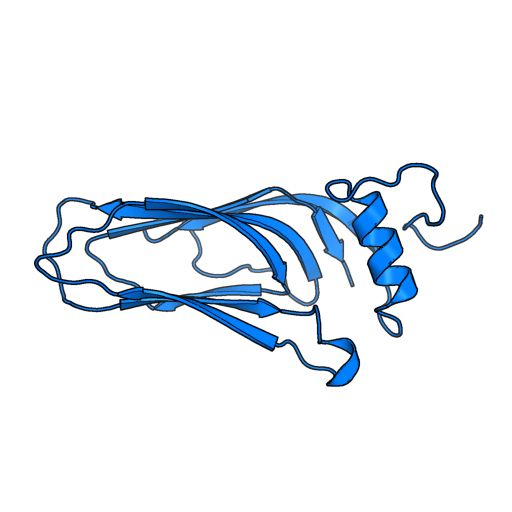ATOM 1017 C CA . LEU A 1 127 ? 144.847 112.489 136.873 1.00 36.94 124 LEU E CA 1
ATOM 1018 C C . LEU A 1 127 ? 145.641 111.675 137.892 1.00 36.94 124 LEU E C 1
ATOM 1019 O O . LEU A 1 127 ? 145.223 110.611 138.346 1.00 36.94 124 LEU E O 1
ATOM 1024 N N . SER A 1 128 ? 146.819 112.195 138.243 1.00 38.35 125 SER E N 1
ATOM 1025 C CA . SER A 1 128 ? 147.728 111.456 139.115 1.00 38.35 125 SER E CA 1
ATOM 1026 C C . SER A 1 128 ? 147.140 111.261 140.509 1.00 38.35 125 SER E C 1
ATOM 1027 O O . SER A 1 128 ? 147.247 110.172 141.085 1.00 38.35 125 SER E O 1
ATOM 1030 N N . HIS A 1 129 ? 146.517 112.295 141.066 1.00 40.90 126 HIS E N 1
ATOM 1031 C CA . HIS A 1 129 ? 145.937 112.233 142.398 1.00 40.90 126 HIS E CA 1
ATOM 1032 C C . HIS A 1 129 ? 144.446 112.532 142.325 1.00 40.90 126 HIS E C 1
ATOM 1033 O O . HIS A 1 129 ? 143.976 113.203 141.403 1.00 40.90 126 HIS E O 1
ATOM 1040 N N . LEU A 1 130 ? 143.704 112.023 143.306 1.00 43.94 127 LEU E N 1
ATOM 1041 C CA . LEU A 1 130 ? 142.254 112.149 143.288 1.00 43.94 127 LEU E CA 1
ATOM 1042 C C . LEU A 1 130 ? 141.718 112.028 144.707 1.00 43.94 127 LEU E C 1
ATOM 1043 O O . LEU A 1 130 ? 142.316 111.361 145.556 1.00 43.94 127 LEU E O 1
ATOM 1048 N N . SER A 1 131 ? 140.584 112.681 144.952 1.00 44.94 128 SER E N 1
ATOM 1049 C CA . SER A 1 131 ? 139.873 112.602 146.222 1.00 44.94 128 SER E CA 1
ATOM 1050 C C . SER A 1 131 ? 138.508 111.975 145.981 1.00 44.94 128 SER E C 1
ATOM 1051 O O . SER A 1 131 ? 137.782 112.392 145.073 1.00 44.94 128 SER E O 1
ATOM 1054 N N . THR A 1 132 ? 138.159 110.978 146.798 1.00 47.19 129 THR E N 1
ATOM 1055 C CA . THR A 1 132 ? 136.935 110.220 146.569 1.00 47.19 129 THR E CA 1
ATOM 1056 C C . THR A 1 132 ? 135.675 111.016 146.884 1.00 47.19 129 THR E C 1
ATOM 1057 O O . THR A 1 132 ? 134.584 110.609 146.471 1.00 47.19 129 THR E O 1
ATOM 1061 N N . ALA A 1 133 ? 135.792 112.131 147.604 1.00 46.19 130 ALA E N 1
ATOM 1062 C CA . ALA A 1 133 ? 134.605 112.888 147.987 1.00 46.19 130 ALA E CA 1
ATOM 1063 C C . ALA A 1 133 ? 134.050 113.707 146.829 1.00 46.19 130 ALA E C 1
ATOM 1064 O O . ALA A 1 133 ? 132.830 113.869 146.709 1.00 46.19 130 ALA E O 1
ATOM 1066 N N . TYR A 1 134 ? 134.921 114.224 145.969 1.00 43.58 131 TYR E N 1
ATOM 1067 C CA . TYR A 1 134 ? 134.526 115.180 144.949 1.00 43.58 131 TYR E CA 1
ATOM 1068 C C . TYR A 1 134 ? 134.221 114.481 143.626 1.00 43.58 131 TYR E C 1
ATOM 1069 O O . TYR A 1 134 ? 134.413 113.274 143.464 1.00 43.58 131 TYR E O 1
ATOM 1078 N N . ASP A 1 135 ? 133.730 115.259 142.665 1.00 41.98 132 ASP E N 1
ATOM 1079 C CA . ASP A 1 135 ? 133.581 114.830 141.281 1.00 41.98 132 ASP E CA 1
ATOM 1080 C C . ASP A 1 135 ? 134.452 115.718 140.407 1.00 41.98 132 ASP E C 1
ATOM 1081 O O . ASP A 1 135 ? 134.423 116.945 140.539 1.00 41.98 132 ASP E O 1
ATOM 1086 N N . VAL A 1 136 ? 135.221 115.098 139.520 1.00 36.83 133 VAL E N 1
ATOM 1087 C CA . VAL A 1 136 ? 136.172 115.797 138.669 1.00 36.83 133 VAL E CA 1
ATOM 1088 C C . VAL A 1 136 ? 135.800 115.522 137.222 1.00 36.83 133 VAL E C 1
ATOM 1089 O O . VAL A 1 136 ? 135.520 114.375 136.859 1.00 36.83 133 VAL E O 1
ATOM 1093 N N . TYR A 1 137 ? 135.784 116.570 136.405 1.00 34.10 134 TYR E N 1
ATOM 1094 C CA . TYR A 1 137 ? 135.426 116.439 134.997 1.00 34.10 134 TYR E CA 1
ATOM 1095 C C . TYR A 1 137 ? 136.259 117.422 134.194 1.00 34.10 134 TYR E C 1
ATOM 1096 O O . TYR A 1 137 ? 136.263 118.618 134.496 1.00 34.10 134 TYR E O 1
ATOM 1105 N N . VAL A 1 138 ? 136.965 116.925 133.182 1.00 31.78 135 VAL E N 1
ATOM 1106 C CA . VAL A 1 138 ? 137.719 117.766 132.261 1.00 31.78 135 VAL E CA 1
ATOM 1107 C C . VAL A 1 138 ? 137.266 117.451 130.842 1.00 31.78 135 VAL E C 1
ATOM 1108 O O . VAL A 1 138 ? 137.156 116.279 130.463 1.00 31.78 135 VAL E O 1
ATOM 1112 N N . THR A 1 139 ? 136.968 118.495 130.074 1.00 30.99 136 THR E N 1
ATOM 1113 C CA . THR A 1 139 ? 136.538 118.358 128.691 1.00 30.99 136 THR E CA 1
ATOM 1114 C C . THR A 1 139 ? 137.487 119.131 127.791 1.00 30.99 136 THR E C 1
ATOM 1115 O O . THR A 1 139 ? 137.917 120.238 128.130 1.00 30.99 136 THR E O 1
ATOM 1119 N N . PHE A 1 140 ? 137.810 118.546 126.645 1.00 27.80 137 PHE E N 1
ATOM 1120 C CA . PHE A 1 140 ? 138.721 119.145 125.681 1.00 27.80 137 PHE E CA 1
ATOM 1121 C C . PHE A 1 140 ? 137.957 119.446 124.401 1.00 27.80 137 PHE E C 1
ATOM 1122 O O . PHE A 1 140 ? 137.364 118.543 123.802 1.00 27.80 137 PHE E O 1
ATOM 1130 N N . ILE A 1 141 ? 137.967 120.708 123.989 1.00 28.36 138 ILE E N 1
ATOM 1131 C CA . ILE A 1 141 ? 137.367 121.136 122.730 1.00 28.36 138 ILE E CA 1
ATOM 1132 C C . 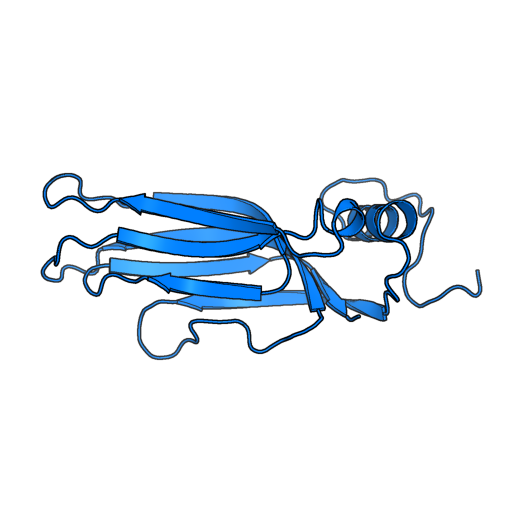ILE A 1 141 ? 138.471 121.814 121.932 1.00 28.36 138 ILE E C 1
ATOM 1133 O O . ILE A 1 141 ? 138.827 122.968 122.197 1.00 28.36 138 ILE E O 1
ATOM 1138 N N . GLY A 1 142 ? 139.017 121.099 120.956 1.00 27.52 139 GLY E N 1
ATOM 1139 C CA . GLY A 1 142 ? 140.104 121.616 120.153 1.00 27.52 139 GLY E CA 1
ATOM 1140 C C . GLY A 1 142 ? 140.426 120.712 118.985 1.00 27.52 139 GLY E C 1
ATOM 1141 O O . GLY A 1 142 ? 139.521 120.168 118.346 1.00 27.52 139 GLY E O 1
ATOM 1142 N N . PHE A 1 143 ? 141.711 120.532 118.700 1.00 27.69 140 PHE E N 1
ATOM 1143 C CA . PHE A 1 143 ? 142.146 119.739 117.564 1.00 27.69 140 PHE E CA 1
ATOM 1144 C C . PHE A 1 143 ? 143.238 118.775 117.998 1.00 27.69 140 PHE E C 1
ATOM 1145 O O . PHE A 1 143 ? 144.051 119.083 118.873 1.00 27.69 140 PHE E O 1
ATOM 1153 N N . LYS A 1 144 ? 143.246 117.603 117.374 1.00 26.60 141 LYS E N 1
ATOM 1154 C CA . LYS A 1 144 ? 144.238 116.571 117.633 1.00 26.60 141 LYS E CA 1
ATOM 1155 C C . LYS A 1 144 ? 145.208 116.518 116.463 1.00 26.60 141 LYS E C 1
ATOM 1156 O O . LYS A 1 144 ? 144.784 116.479 115.304 1.00 26.60 141 LYS E O 1
ATOM 1162 N N . ILE A 1 145 ? 146.502 116.518 116.766 1.00 27.60 142 ILE E N 1
ATOM 1163 C CA . ILE A 1 145 ? 147.553 116.511 115.757 1.00 27.60 142 ILE E CA 1
ATOM 1164 C C . ILE A 1 145 ? 148.308 115.195 115.861 1.00 27.60 142 ILE E C 1
ATOM 1165 O O . ILE A 1 145 ? 148.776 114.825 116.944 1.00 27.60 142 ILE E O 1
ATOM 1170 N N . ASP A 1 146 ? 148.427 114.493 114.740 1.00 28.71 143 ASP E N 1
ATOM 1171 C CA . ASP A 1 146 ? 149.077 113.191 114.696 1.00 28.71 143 ASP E CA 1
ATOM 1172 C C . ASP A 1 146 ? 150.523 113.356 114.253 1.00 28.71 143 ASP E C 1
ATOM 1173 O O . ASP A 1 146 ? 150.799 114.029 113.255 1.00 28.71 143 ASP E O 1
ATOM 1178 N N . LEU A 1 147 ? 151.439 112.745 114.995 1.00 30.58 144 LEU E N 1
ATOM 1179 C CA . LEU A 1 147 ? 152.853 112.789 114.649 1.00 30.58 144 LEU E CA 1
ATOM 1180 C C . LEU A 1 147 ? 153.384 111.390 114.362 1.00 30.58 144 LEU E C 1
ATOM 1181 O O . LEU A 1 147 ? 152.775 110.393 114.750 1.00 30.58 144 LEU E O 1
#

Secondary structure (DSSP, 8-state):
----SS--S-S---TTSHHHHHHHHHHH--S-----EEEEEEEEESSTTS-SB-S--SEEEEEEEEEEEEE-S------EEEEEEEE-TTHHHHTSPEEEEEEEE--SS----EEEEEEEEES-EEEEE--TTEEEEEEEEEEEEE-

Sequence (147 aa):
DFSTIPIDYVKAKDPNTIDFCLSYLELYHTTKAVKACTPFSFILGSDAGMQRATETTESLYWGKVILDINPNLSPLVNTTIVLEIESMLSSNSINRSENKRITRYIEKENFVNESSERFEFFKSMELSHLSTAYDVYVTFIGFKIDL

B-factor: mean 36.23, std 5.71, range [23.96, 50.13]

Solvent-accessible surface area: 9207 Å² total; per-residue (Å²): 141,216,80,69,110,5,80,45,194,60,183,47,166,79,103,117,46,41,22,89,0,15,32,46,8,60,106,148,4,77,137,61,67,14,104,41,32,80,106,78,73,31,78,1,2,13,58,100,81,64,76,102,39,19,147,41,112,110,11,3,2,17,8,111,2,49,11,29,7,59,44,82,162,46,115,74,95,88,49,39,8,14,5,51,1,38,13,10,80,45,4,64,100,88,133,157,28,83,73,112,136,17,58,92,142,6,71,168,164,99,118,30,88,123,77,54,119,88,106,18,0,0,72,39,1,50,12,48,98,65,9,108,8,9,26,2,58,2,38,1,116,10,43,45,0,53,53

Radius of gyration: 17.58 Å; Cα contacts (8 Å, |Δi|>4): 304; chains: 1; bounding box: 37×30×59 Å